Protein AF-A0A8T4EP93-F1 (afdb_monomer)

Solvent-accessible surface area (backbone atoms only — not comparable to full-atom values): 4317 Å² total; per-residue (Å²): 132,86,79,84,74,71,80,68,90,73,74,74,39,41,30,37,72,88,74,72,45,61,37,45,77,53,97,92,40,58,39,45,40,80,67,61,60,47,99,88,64,46,43,28,32,38,31,68,84,80,70,44,76,49,35,60,85,66,24,86,28,85,59,82,81,78,128

pLDDT: mean 70.72, std 18.1, range [36.5, 89.44]

Mean predicted aligned error: 9.99 Å

Foldseek 3Di:
DDPPPDPPPPDWQFADLPPRDTFDQDPNDTQKDFDQADPVGWIWIARVVVRDIDTPVRTRGDDDPDD

Sequence (67 aa):
MARLKNIDESVVYCICPKCHSARKKVNGKFTIIKRGKERNGLARFLCLKCKTWFNEQTGDAMGWYGR

Secondary structure (DSSP, 8-state):
---------S----B-TTT--B--EETTEESEEEEEE-TTSPEEEEETTT--EEETTTSS-------

Structure (mmCIF, N/CA/C/O backbone):
data_AF-A0A8T4EP93-F1
#
_entry.id   AF-A0A8T4EP93-F1
#
loop_
_atom_site.group_PDB
_atom_site.id
_atom_site.type_symbol
_atom_site.label_atom_id
_atom_site.label_alt_id
_atom_site.label_comp_id
_atom_site.label_asym_id
_atom_site.label_entity_id
_atom_site.label_seq_id
_atom_site.pdbx_PDB_ins_code
_atom_site.Cartn_x
_atom_site.Cartn_y
_atom_site.Cartn_z
_atom_site.occupancy
_atom_site.B_iso_or_equiv
_atom_site.auth_seq_id
_atom_site.auth_comp_id
_atom_site.auth_asym_id
_atom_site.auth_atom_id
_atom_site.pdbx_PDB_model_num
ATOM 1 N N . MET A 1 1 ? -31.856 10.069 -13.969 1.00 37.78 1 MET A N 1
ATOM 2 C CA . MET A 1 1 ? -30.611 9.422 -14.441 1.00 37.78 1 MET A CA 1
ATOM 3 C C . MET A 1 1 ? -29.456 9.983 -13.624 1.00 37.78 1 MET A C 1
ATOM 5 O O . MET A 1 1 ? -29.308 11.197 -13.554 1.00 37.78 1 MET A O 1
ATOM 9 N N . ALA A 1 2 ? -28.765 9.128 -12.870 1.00 41.22 2 ALA A N 1
ATOM 10 C CA . ALA A 1 2 ? -27.824 9.533 -11.829 1.00 41.22 2 ALA A CA 1
ATOM 11 C C . ALA A 1 2 ? -26.594 10.244 -12.421 1.00 41.22 2 ALA A C 1
ATOM 13 O O . ALA A 1 2 ? -25.893 9.691 -13.263 1.00 41.22 2 ALA A O 1
ATOM 14 N N . ARG A 1 3 ? -26.334 11.476 -11.963 1.00 38.19 3 ARG A N 1
ATOM 15 C CA . ARG A 1 3 ? -25.086 12.206 -12.219 1.00 38.19 3 ARG A CA 1
ATOM 16 C C . ARG A 1 3 ? -23.924 11.394 -11.641 1.00 38.19 3 ARG A C 1
ATOM 18 O 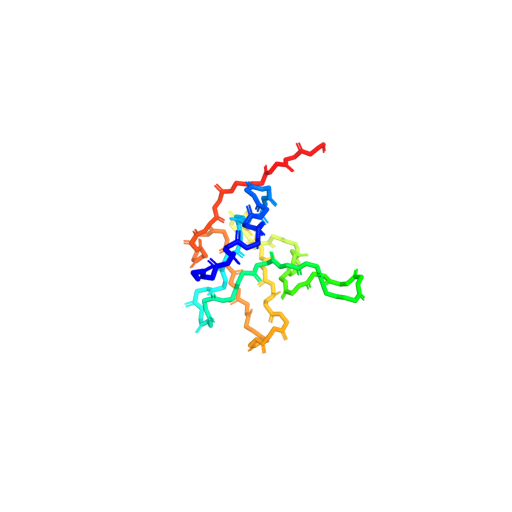O . ARG A 1 3 ? -23.743 11.381 -10.424 1.00 38.19 3 ARG A O 1
ATOM 25 N N . LEU A 1 4 ? -23.123 10.777 -12.506 1.00 47.84 4 LEU A N 1
ATOM 26 C CA . LEU A 1 4 ? -21.748 10.374 -12.207 1.00 47.84 4 LEU A CA 1
ATOM 27 C C . LEU A 1 4 ? -20.951 11.659 -11.932 1.00 47.84 4 LEU A C 1
ATOM 29 O O . LEU A 1 4 ? -20.346 12.250 -12.820 1.00 47.84 4 LEU A O 1
ATOM 33 N N . LYS A 1 5 ? -21.064 12.180 -10.705 1.00 42.34 5 LYS A N 1
ATOM 34 C CA . LYS A 1 5 ? -20.300 13.340 -10.248 1.00 42.34 5 LYS A CA 1
ATOM 35 C C . LYS A 1 5 ? -18.836 12.925 -10.161 1.00 42.34 5 LYS A C 1
ATOM 37 O O . LYS A 1 5 ? -18.491 12.161 -9.268 1.00 42.34 5 LYS A O 1
ATOM 42 N N . ASN A 1 6 ? -18.032 13.490 -11.059 1.00 44.88 6 ASN A N 1
ATOM 43 C CA . ASN A 1 6 ? -16.589 13.673 -10.928 1.00 44.88 6 ASN A CA 1
ATOM 44 C C . ASN A 1 6 ? -15.857 12.431 -10.413 1.00 44.88 6 ASN A C 1
ATOM 46 O O . ASN A 1 6 ? -15.440 12.371 -9.255 1.00 44.88 6 ASN A O 1
ATOM 50 N N . ILE A 1 7 ? -15.652 11.454 -11.298 1.00 45.50 7 ILE A N 1
ATOM 51 C CA . ILE A 1 7 ? -14.420 10.677 -11.197 1.00 45.50 7 ILE A CA 1
ATOM 52 C C . ILE A 1 7 ? -13.340 11.693 -11.542 1.00 45.50 7 ILE A C 1
ATOM 54 O O . ILE A 1 7 ? -13.159 12.041 -12.701 1.00 45.50 7 ILE A O 1
ATOM 58 N N . ASP A 1 8 ? -12.743 12.274 -10.510 1.00 41.78 8 ASP A N 1
ATOM 59 C CA . ASP A 1 8 ? -11.527 13.060 -10.617 1.00 41.78 8 ASP A CA 1
ATOM 60 C C . ASP A 1 8 ? -10.509 12.137 -11.311 1.00 41.78 8 ASP A C 1
ATOM 62 O O . ASP A 1 8 ? -9.929 11.249 -10.688 1.00 41.78 8 ASP A O 1
ATOM 66 N N . GLU A 1 9 ? -10.358 12.272 -12.634 1.00 41.78 9 GLU A N 1
ATOM 67 C CA . GLU A 1 9 ? -9.408 11.514 -13.471 1.00 41.78 9 GLU A CA 1
ATOM 68 C C . GLU A 1 9 ? -7.946 11.766 -13.047 1.00 41.78 9 GLU A C 1
ATOM 70 O O . GLU A 1 9 ? -7.001 11.186 -13.579 1.00 41.78 9 GLU A O 1
ATOM 75 N N . SER A 1 10 ? -7.751 12.601 -12.026 1.00 41.12 10 SER A N 1
ATOM 76 C CA . SER A 1 10 ? -6.487 12.892 -11.387 1.00 41.12 10 SER A CA 1
ATOM 77 C C . SER A 1 10 ? -6.313 12.055 -10.112 1.00 41.12 10 SER A C 1
ATOM 79 O O . SER A 1 10 ? -6.770 12.395 -9.026 1.00 41.12 10 SER A O 1
ATOM 81 N N . VAL A 1 11 ? -5.477 11.023 -10.229 1.00 49.16 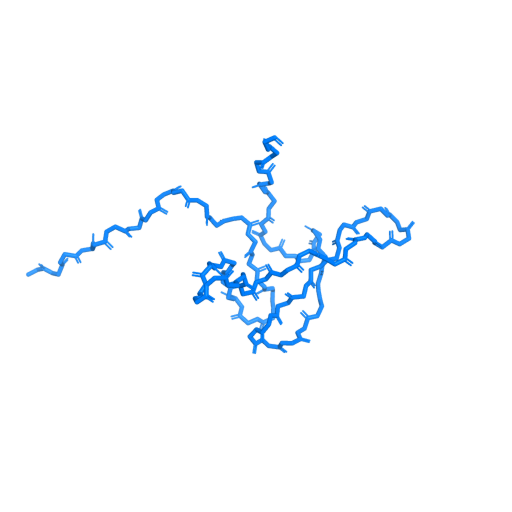11 VAL A N 1
ATOM 82 C CA . VAL A 1 11 ? -4.723 10.391 -9.129 1.00 49.16 11 VAL A CA 1
ATOM 83 C C . VAL A 1 11 ? -5.440 9.281 -8.353 1.00 49.16 11 VAL A C 1
ATOM 85 O O . VAL A 1 11 ? -5.786 9.421 -7.181 1.00 49.16 11 VAL A O 1
ATOM 88 N N . VAL A 1 12 ? -5.427 8.076 -8.928 1.00 51.47 12 VAL A N 1
ATOM 89 C CA . VAL A 1 12 ? -5.209 6.856 -8.137 1.00 51.47 12 VAL A CA 1
ATOM 90 C C . VAL A 1 12 ? -4.243 5.951 -8.888 1.00 51.47 12 VAL A C 1
ATOM 92 O O . VAL A 1 12 ? -4.653 5.201 -9.761 1.00 51.47 12 VAL A O 1
ATOM 95 N N . TYR A 1 13 ? -2.971 5.956 -8.480 1.00 61.12 13 TYR A N 1
ATOM 96 C CA . TYR A 1 13 ? -2.069 4.853 -8.805 1.00 61.12 13 TYR A CA 1
ATOM 97 C C . TYR A 1 13 ? -1.476 4.201 -7.551 1.00 61.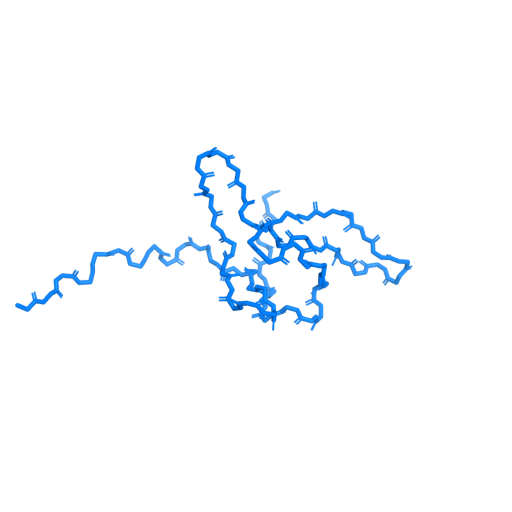12 13 TYR A C 1
ATOM 99 O O . TYR A 1 13 ? -0.286 3.928 -7.479 1.00 61.12 13 TYR A O 1
ATOM 107 N N . CYS A 1 14 ? -2.291 3.958 -6.523 1.00 72.62 14 CYS A N 1
ATOM 108 C CA . CYS A 1 14 ? -1.892 3.076 -5.425 1.00 72.62 14 CYS A CA 1
ATOM 109 C C . CYS A 1 14 ? -3.143 2.409 -4.850 1.00 72.62 14 CYS A C 1
ATOM 111 O O . CYS A 1 14 ? -3.929 3.060 -4.158 1.00 72.62 14 CYS A O 1
ATOM 113 N N . ILE A 1 15 ? -3.352 1.135 -5.182 1.00 79.81 15 ILE A N 1
ATOM 114 C CA . ILE A 1 15 ? -4.466 0.318 -4.696 1.00 79.81 15 ILE A CA 1
ATOM 115 C C . ILE A 1 15 ? -3.891 -0.729 -3.750 1.00 79.81 15 ILE A C 1
ATOM 117 O O . ILE A 1 15 ? -2.909 -1.397 -4.063 1.00 79.81 15 ILE A O 1
ATOM 121 N N . CYS A 1 16 ? -4.483 -0.857 -2.564 1.00 83.12 16 CYS A N 1
ATOM 122 C CA . CYS A 1 16 ? -4.082 -1.909 -1.643 1.00 83.12 16 CYS A CA 1
ATOM 123 C C . CYS A 1 16 ? -4.518 -3.278 -2.195 1.00 83.12 16 CYS A C 1
ATOM 125 O O . CYS A 1 16 ? -5.723 -3.489 -2.329 1.00 83.12 16 CYS A O 1
ATOM 127 N N . PRO A 1 17 ? -3.606 -4.241 -2.393 1.00 83.00 17 PRO A N 1
ATOM 128 C CA . PRO A 1 17 ? -3.942 -5.549 -2.969 1.00 83.00 17 PRO A CA 1
ATOM 129 C C . PRO A 1 17 ? -4.746 -6.456 -2.027 1.00 83.00 17 PRO A C 1
ATOM 131 O O . PRO A 1 17 ? -5.200 -7.524 -2.413 1.00 83.00 17 PRO A O 1
ATOM 134 N N . LYS A 1 18 ? -4.899 -6.073 -0.753 1.00 84.06 18 LYS A N 1
ATOM 135 C CA . LYS A 1 18 ? -5.631 -6.868 0.247 1.00 84.06 18 LYS A CA 1
ATOM 136 C C . LYS A 1 18 ? -7.079 -6.436 0.425 1.00 84.06 18 LYS A C 1
ATOM 138 O O . LYS A 1 18 ? -7.932 -7.263 0.706 1.00 84.06 18 LYS A O 1
ATOM 143 N N . CYS A 1 19 ? -7.354 -5.140 0.315 1.00 84.19 19 CYS A N 1
ATOM 144 C CA . CYS A 1 19 ? -8.692 -4.586 0.544 1.00 84.1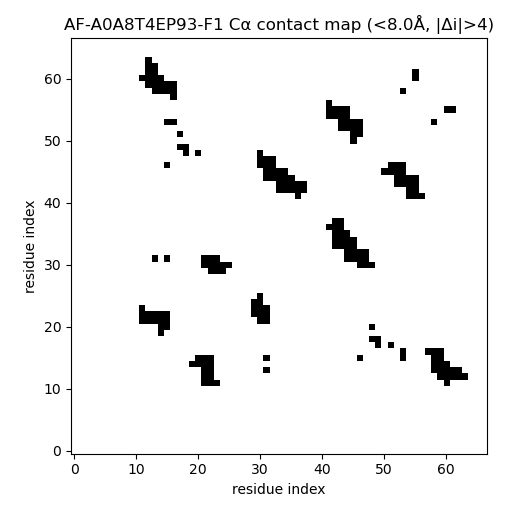9 19 CYS A CA 1
ATOM 145 C C . CYS A 1 19 ? 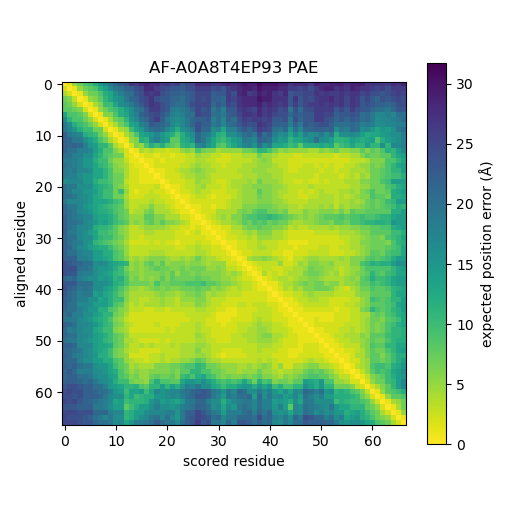-9.205 -3.749 -0.632 1.00 84.19 19 CYS A C 1
ATOM 147 O O . CYS A 1 19 ? -10.172 -3.000 -0.465 1.00 84.19 19 CYS A O 1
ATOM 149 N N . HIS A 1 20 ? -8.491 -3.797 -1.765 1.00 82.75 20 HIS A N 1
ATOM 150 C CA . HIS A 1 20 ? -8.736 -3.059 -3.011 1.00 82.75 20 HIS A CA 1
ATOM 151 C C . HIS A 1 20 ? -9.048 -1.576 -2.804 1.00 82.75 20 HIS A C 1
ATOM 153 O O . HIS A 1 20 ? -9.758 -0.934 -3.570 1.00 82.75 20 HIS A O 1
ATOM 159 N N . SER A 1 21 ? -8.533 -1.010 -1.713 1.00 81.50 21 SER A N 1
ATOM 160 C CA . SER A 1 21 ? -8.814 0.369 -1.356 1.00 81.50 21 SER A CA 1
ATOM 161 C C . SER A 1 21 ? -7.788 1.266 -2.010 1.00 81.50 21 SER A C 1
ATOM 163 O O . SER A 1 21 ? -6.587 1.088 -1.811 1.00 81.50 21 SER A O 1
ATOM 165 N N . ALA A 1 22 ? -8.285 2.237 -2.764 1.00 80.81 22 ALA A N 1
ATOM 166 C CA . ALA A 1 22 ? -7.485 3.272 -3.387 1.00 80.81 22 ALA A CA 1
ATOM 167 C C . ALA A 1 22 ? -6.830 4.200 -2.352 1.00 80.81 22 ALA A C 1
ATOM 169 O O . ALA A 1 22 ? -7.390 4.501 -1.284 1.00 80.81 22 ALA A O 1
ATOM 170 N N . ARG A 1 23 ? -5.650 4.712 -2.703 1.00 81.69 23 ARG A N 1
ATOM 171 C CA . ARG A 1 23 ? -5.026 5.846 -2.031 1.00 81.69 23 ARG A CA 1
ATOM 172 C C . ARG A 1 23 ? -5.851 7.097 -2.303 1.00 81.69 23 ARG A C 1
ATOM 174 O O . ARG A 1 23 ? -5.904 7.580 -3.421 1.00 81.69 23 ARG A O 1
ATOM 181 N N . LYS A 1 24 ? -6.443 7.645 -1.250 1.00 81.69 24 LYS A N 1
ATOM 182 C CA . LYS A 1 24 ? -7.181 8.908 -1.259 1.00 81.69 24 LYS A CA 1
ATOM 183 C C . LYS A 1 24 ? -6.801 9.734 -0.039 1.00 81.69 24 LYS A C 1
ATOM 185 O O . LYS A 1 24 ? -6.386 9.178 0.980 1.00 81.69 24 LYS A O 1
ATOM 190 N N . LYS A 1 25 ? -6.921 11.056 -0.131 1.00 79.81 25 LYS A N 1
ATOM 191 C CA . LYS A 1 25 ? -6.718 11.957 1.009 1.00 79.81 25 LYS A CA 1
ATOM 192 C C . LYS A 1 25 ? -8.050 12.122 1.742 1.00 79.81 25 LYS A C 1
ATOM 194 O O . LYS A 1 25 ? -9.026 12.558 1.149 1.00 79.81 25 LYS A O 1
ATOM 199 N N . VAL A 1 26 ? -8.095 11.747 3.016 1.00 79.25 26 VAL A N 1
ATOM 200 C CA . VAL A 1 26 ? -9.270 11.864 3.892 1.00 79.25 26 VAL A CA 1
ATOM 201 C C . VAL A 1 26 ? -8.836 12.613 5.144 1.00 79.25 26 VAL A C 1
ATOM 203 O O . VAL A 1 26 ? -7.853 12.226 5.775 1.00 79.25 26 VAL A O 1
ATOM 206 N N . ASN A 1 27 ? -9.528 13.699 5.495 1.00 81.88 27 ASN A N 1
ATOM 207 C CA . ASN A 1 27 ? -9.226 14.520 6.679 1.00 81.88 27 ASN A CA 1
ATOM 208 C C . ASN A 1 27 ? -7.737 14.910 6.780 1.00 81.88 27 ASN A C 1
ATOM 210 O O . ASN A 1 27 ? -7.105 14.777 7.825 1.00 81.88 27 ASN A O 1
ATOM 214 N N . GLY A 1 28 ? -7.135 15.303 5.654 1.00 79.44 28 GLY A N 1
ATOM 215 C CA . GLY A 1 28 ? -5.724 15.698 5.595 1.00 79.44 28 GLY A CA 1
ATOM 216 C C . GLY A 1 28 ? -4.706 14.549 5.543 1.00 79.44 28 GLY A C 1
ATOM 217 O O . GLY A 1 28 ? -3.544 14.811 5.242 1.00 79.44 28 GLY A O 1
ATOM 218 N N . LYS A 1 29 ? -5.107 13.286 5.750 1.00 82.31 29 LYS A N 1
ATOM 219 C CA . LYS A 1 29 ? -4.215 12.110 5.743 1.00 82.31 29 LYS A CA 1
ATOM 220 C C . LYS A 1 29 ? -4.473 11.215 4.530 1.00 82.31 29 LYS A C 1
ATOM 222 O O . LYS A 1 29 ? -5.611 11.034 4.111 1.00 82.31 29 LYS A O 1
ATOM 227 N N . P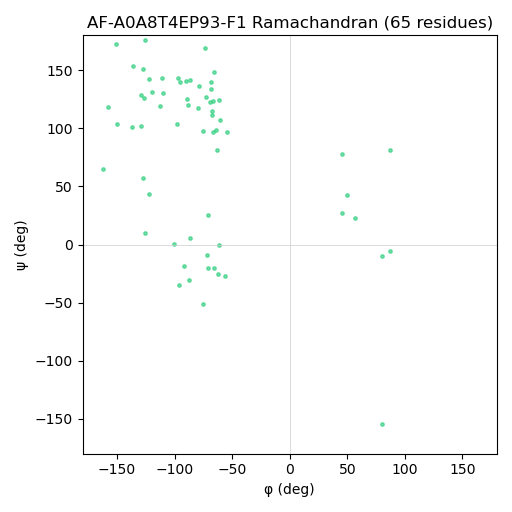HE A 1 30 ? -3.425 10.622 3.960 1.00 84.50 30 PHE A N 1
ATOM 228 C CA . PHE A 1 30 ? -3.589 9.624 2.897 1.00 84.50 30 PHE A CA 1
ATOM 229 C C . PHE A 1 30 ? -3.980 8.263 3.481 1.00 84.50 30 PHE A C 1
ATOM 231 O O . PHE A 1 30 ? -3.367 7.809 4.444 1.00 84.50 30 PHE A O 1
ATOM 238 N N . THR A 1 31 ? -4.948 7.580 2.864 1.00 86.69 31 THR A N 1
ATOM 239 C CA . THR A 1 31 ? -5.344 6.205 3.232 1.00 86.69 31 THR A CA 1
ATOM 240 C C . THR A 1 31 ? -4.245 5.180 2.973 1.00 86.69 31 THR A C 1
ATOM 242 O O . THR A 1 31 ? -4.264 4.107 3.571 1.00 86.69 31 THR A O 1
ATOM 245 N N . ILE A 1 32 ? -3.284 5.504 2.105 1.00 86.62 32 ILE A N 1
ATOM 246 C CA . ILE A 1 32 ? -2.081 4.713 1.862 1.00 86.62 32 ILE A CA 1
ATOM 247 C C . ILE A 1 32 ? -0.863 5.624 1.969 1.00 86.62 32 ILE A C 1
ATOM 249 O O . ILE A 1 32 ? -0.808 6.680 1.332 1.00 86.62 32 ILE A O 1
ATOM 253 N N . ILE A 1 33 ? 0.109 5.211 2.779 1.00 86.56 33 ILE A N 1
ATOM 254 C CA . ILE A 1 33 ? 1.298 6.000 3.106 1.00 86.56 33 ILE A CA 1
ATOM 255 C C . ILE A 1 33 ? 2.546 5.241 2.662 1.00 86.56 33 ILE A C 1
ATOM 257 O O . ILE A 1 33 ? 2.711 4.075 3.011 1.00 86.56 33 ILE A O 1
ATOM 261 N N . LYS A 1 34 ? 3.450 5.919 1.945 1.00 85.25 34 LYS A N 1
ATOM 262 C CA . LYS A 1 34 ? 4.799 5.415 1.659 1.00 85.25 34 LYS A CA 1
ATOM 263 C C . LYS A 1 34 ? 5.650 5.475 2.923 1.00 85.25 34 LYS A C 1
ATOM 265 O O . LYS A 1 34 ? 5.751 6.517 3.562 1.00 85.25 34 LYS A O 1
ATOM 270 N N . ARG A 1 35 ? 6.253 4.352 3.286 1.00 85.94 35 ARG A N 1
ATOM 271 C CA . ARG A 1 35 ? 6.995 4.140 4.533 1.00 85.94 35 ARG A CA 1
ATOM 272 C C . ARG A 1 35 ? 8.386 3.587 4.214 1.00 85.94 35 ARG A C 1
ATOM 274 O O . ARG A 1 35 ? 8.769 2.515 4.668 1.00 85.94 35 ARG A O 1
ATOM 281 N N . GLY A 1 36 ? 9.126 4.342 3.405 1.00 82.81 36 GLY A N 1
ATOM 282 C CA . GLY A 1 36 ? 10.493 4.006 3.008 1.00 82.81 36 GLY A CA 1
ATOM 283 C C . GLY A 1 36 ? 10.578 2.972 1.883 1.00 82.81 36 GLY A C 1
ATOM 284 O O . GLY A 1 36 ? 9.665 2.858 1.058 1.00 82.81 36 GLY A O 1
ATOM 285 N N . LYS A 1 37 ? 11.710 2.262 1.845 1.00 82.81 37 LYS A N 1
ATOM 286 C CA . LYS A 1 37 ? 12.047 1.220 0.869 1.00 82.81 37 LYS A CA 1
ATOM 287 C C . LYS A 1 37 ? 12.462 -0.074 1.581 1.00 82.81 37 LYS A C 1
ATOM 289 O O . LYS A 1 37 ? 12.961 -0.034 2.702 1.00 82.81 37 LYS A O 1
ATOM 294 N N . GLU A 1 38 ? 12.221 -1.208 0.941 1.00 79.75 38 GLU A N 1
ATOM 295 C CA . GLU A 1 38 ? 12.748 -2.524 1.296 1.00 79.75 38 GLU A CA 1
ATOM 296 C C . GLU A 1 38 ? 14.238 -2.628 0.933 1.00 79.75 38 GLU A C 1
ATOM 298 O O . GLU A 1 38 ? 14.788 -1.782 0.225 1.00 79.75 38 GLU A O 1
ATOM 303 N N . ARG A 1 39 ? 14.905 -3.693 1.398 1.00 81.06 39 ARG A N 1
ATOM 304 C CA . ARG A 1 39 ? 16.340 -3.931 1.149 1.00 81.06 39 ARG A CA 1
ATOM 305 C C . ARG A 1 39 ? 16.672 -4.110 -0.341 1.00 81.06 39 ARG A C 1
ATOM 307 O O . ARG A 1 39 ? 17.789 -3.830 -0.749 1.00 81.06 39 ARG A O 1
ATOM 314 N N . ASN A 1 40 ? 15.698 -4.543 -1.139 1.00 81.69 40 ASN A N 1
ATOM 315 C CA . ASN A 1 40 ? 15.780 -4.679 -2.597 1.00 81.69 40 ASN A CA 1
ATOM 316 C C . ASN A 1 40 ? 15.425 -3.380 -3.354 1.00 81.69 40 ASN A C 1
ATOM 318 O O . ASN A 1 40 ? 15.326 -3.393 -4.576 1.00 81.69 40 ASN A O 1
ATOM 322 N N . GLY A 1 41 ? 15.201 -2.268 -2.647 1.00 81.50 41 GLY A N 1
ATOM 323 C CA . GLY A 1 41 ? 14.900 -0.969 -3.248 1.00 81.50 41 GLY A CA 1
ATOM 324 C C . GLY A 1 41 ? 13.420 -0.705 -3.541 1.00 81.50 41 GLY A C 1
ATOM 325 O O . GLY A 1 41 ? 13.094 0.435 -3.880 1.00 81.50 41 GLY A O 1
ATOM 326 N N . LEU A 1 42 ? 12.527 -1.683 -3.351 1.00 81.69 42 LEU A N 1
ATOM 327 C CA . LEU A 1 42 ? 11.085 -1.509 -3.555 1.00 81.69 42 LEU A CA 1
ATOM 328 C C . LEU A 1 42 ? 10.490 -0.584 -2.498 1.00 81.69 42 LEU A C 1
ATOM 330 O O . LEU A 1 42 ? 10.747 -0.758 -1.308 1.00 81.69 42 LEU A O 1
ATOM 334 N N . ALA A 1 43 ? 9.660 0.386 -2.876 1.00 82.81 43 ALA A N 1
ATOM 335 C CA . ALA A 1 43 ? 8.977 1.184 -1.865 1.00 82.81 43 ALA A CA 1
ATOM 336 C C . ALA A 1 43 ? 7.943 0.362 -1.093 1.00 82.81 43 ALA A C 1
ATOM 338 O O . ALA A 1 43 ? 7.179 -0.422 -1.657 1.00 82.81 43 ALA A O 1
ATOM 339 N N . ARG A 1 44 ? 7.889 0.610 0.218 1.00 85.56 44 ARG A N 1
ATOM 340 C CA . ARG A 1 44 ? 6.879 0.041 1.110 1.00 85.56 44 ARG A CA 1
ATOM 341 C C . ARG A 1 44 ? 5.722 0.998 1.285 1.00 85.56 44 ARG A C 1
ATOM 343 O O . ARG A 1 44 ? 5.911 2.194 1.525 1.00 85.56 44 ARG A O 1
ATOM 350 N N . PHE A 1 45 ? 4.528 0.436 1.299 1.00 87.56 45 PHE A N 1
ATOM 351 C CA . PHE A 1 45 ? 3.281 1.128 1.552 1.00 87.56 45 PHE A CA 1
ATOM 352 C C . PHE A 1 45 ? 2.553 0.506 2.731 1.00 87.56 45 PHE A C 1
ATOM 354 O O . PHE A 1 45 ? 2.539 -0.710 2.908 1.00 87.56 45 PHE A O 1
ATOM 361 N N . LEU A 1 46 ? 1.919 1.362 3.524 1.00 87.69 46 LEU A N 1
ATOM 362 C CA . LEU A 1 46 ? 0.988 0.971 4.569 1.00 87.69 46 LEU A CA 1
ATOM 363 C C . LEU A 1 46 ? -0.410 1.435 4.176 1.00 87.69 46 LEU A C 1
ATOM 365 O O . LEU A 1 46 ? -0.649 2.640 4.053 1.00 87.69 46 LEU A O 1
ATOM 369 N N . CYS A 1 47 ? -1.341 0.495 4.026 1.00 88.38 47 CYS A N 1
ATOM 370 C CA . CYS A 1 47 ? -2.757 0.821 3.940 1.00 88.38 47 CYS A CA 1
ATOM 371 C C . CYS A 1 47 ? -3.300 1.074 5.348 1.00 88.38 47 CYS A C 1
ATOM 373 O O . CYS A 1 47 ? -3.330 0.167 6.171 1.00 88.38 47 CYS A O 1
ATOM 375 N N . LEU A 1 48 ? -3.783 2.281 5.633 1.00 88.25 48 LEU A N 1
ATOM 376 C CA . LEU A 1 48 ? -4.388 2.605 6.927 1.00 88.25 48 LEU A CA 1
ATOM 377 C C . LEU A 1 48 ? -5.758 1.949 7.137 1.00 88.25 48 LEU A C 1
ATOM 379 O O . LEU A 1 48 ? -6.195 1.827 8.277 1.00 88.25 48 LE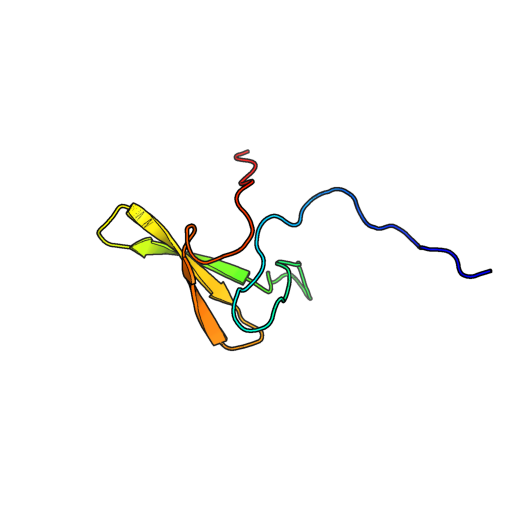U A O 1
ATOM 383 N N . LYS A 1 49 ? -6.433 1.525 6.061 1.00 87.19 49 LYS A N 1
ATOM 384 C CA . LYS A 1 49 ? -7.769 0.922 6.139 1.00 87.19 49 LYS A CA 1
ATOM 385 C C . LYS A 1 49 ? -7.718 -0.516 6.658 1.00 87.19 49 LYS A C 1
ATOM 387 O O . LYS A 1 49 ? -8.420 -0.840 7.605 1.00 87.19 49 LYS A O 1
ATOM 392 N N . CYS A 1 50 ? -6.873 -1.361 6.064 1.00 86.94 50 CYS A N 1
ATOM 393 C CA . CYS A 1 50 ? -6.688 -2.754 6.491 1.00 86.94 50 CYS A CA 1
ATOM 394 C C . CYS A 1 50 ? -5.429 -2.970 7.346 1.00 86.94 50 CYS A C 1
ATOM 396 O O . CYS A 1 50 ? -5.146 -4.094 7.746 1.00 86.94 50 CYS A O 1
ATOM 398 N N . LYS A 1 51 ? -4.659 -1.903 7.613 1.00 89.44 51 LYS A N 1
ATOM 399 C CA . LYS A 1 51 ? -3.394 -1.918 8.373 1.00 89.44 51 LYS A CA 1
ATOM 400 C C . LYS A 1 51 ? -2.337 -2.870 7.798 1.00 89.44 51 LYS A C 1
ATOM 402 O O . LYS A 1 51 ? -1.424 -3.283 8.505 1.00 89.44 51 LYS A O 1
ATOM 407 N N . THR A 1 52 ? -2.443 -3.208 6.513 1.00 85.62 52 THR A N 1
ATOM 408 C CA . THR A 1 52 ? -1.528 -4.141 5.850 1.00 85.62 52 THR A CA 1
ATOM 409 C C . THR A 1 52 ? -0.427 -3.410 5.098 1.00 85.62 52 THR A C 1
ATOM 411 O O . THR A 1 52 ? -0.653 -2.364 4.478 1.00 85.62 52 THR A O 1
ATOM 414 N N . TRP A 1 53 ? 0.759 -4.007 5.142 1.00 86.19 53 TRP A N 1
ATOM 415 C CA . TRP A 1 53 ? 1.914 -3.596 4.365 1.00 86.19 53 TRP A CA 1
ATOM 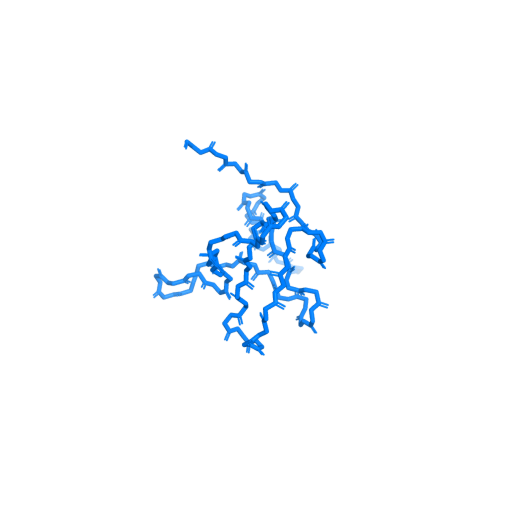416 C C . TRP A 1 53 ? 1.905 -4.256 2.992 1.00 86.19 53 TRP A C 1
ATOM 418 O O . TRP A 1 53 ? 1.545 -5.423 2.862 1.00 86.19 53 TRP A O 1
ATOM 428 N N . PHE A 1 54 ? 2.315 -3.507 1.981 1.00 85.06 54 PHE A N 1
ATOM 429 C CA . PHE A 1 54 ? 2.538 -4.006 0.629 1.00 85.06 54 PHE A CA 1
ATOM 430 C C . PHE A 1 54 ? 3.628 -3.169 -0.043 1.00 85.06 54 PHE A C 1
ATOM 432 O O . PHE A 1 54 ? 4.091 -2.179 0.527 1.00 85.06 54 PHE A O 1
ATOM 439 N N . ASN A 1 55 ? 4.069 -3.571 -1.226 1.00 83.62 55 ASN A N 1
ATOM 440 C CA . ASN A 1 55 ? 5.123 -2.891 -1.971 1.00 83.62 55 ASN A CA 1
ATOM 441 C C . ASN A 1 55 ? 4.673 -2.534 -3.395 1.00 83.62 55 ASN A C 1
ATOM 443 O O . ASN A 1 55 ? 3.564 -2.861 -3.814 1.00 83.62 55 ASN A O 1
ATOM 447 N N . GLU A 1 56 ? 5.544 -1.836 -4.118 1.00 72.44 56 GLU A N 1
ATOM 448 C CA . GLU A 1 56 ? 5.347 -1.390 -5.508 1.00 72.44 56 GLU A CA 1
ATOM 449 C C . GLU A 1 56 ? 5.039 -2.519 -6.498 1.00 72.44 56 GLU A C 1
ATOM 451 O O . GLU A 1 56 ? 4.375 -2.274 -7.496 1.00 72.44 56 GLU A O 1
ATOM 456 N N . GLN A 1 57 ? 5.493 -3.745 -6.225 1.00 74.25 57 GLN A N 1
ATOM 457 C CA . GLN A 1 57 ? 5.251 -4.909 -7.086 1.00 74.25 57 GLN A CA 1
ATOM 458 C C . GLN A 1 57 ? 3.940 -5.627 -6.769 1.00 74.25 57 GLN A C 1
ATOM 460 O O . GLN A 1 57 ? 3.351 -6.255 -7.638 1.00 74.25 57 GLN A O 1
ATOM 465 N N . THR A 1 58 ? 3.511 -5.583 -5.509 1.00 70.44 58 THR A N 1
ATOM 466 C CA . THR A 1 58 ? 2.323 -6.305 -5.037 1.00 70.44 58 THR A CA 1
ATOM 467 C C . THR A 1 58 ? 1.054 -5.470 -5.118 1.00 70.44 58 THR A C 1
ATOM 469 O O . THR A 1 58 ? -0.026 -6.040 -5.054 1.00 70.44 58 THR A O 1
ATOM 472 N N . GLY A 1 59 ? 1.154 -4.141 -5.215 1.00 61.72 59 GLY A N 1
ATOM 473 C CA . GLY A 1 59 ? 0.005 -3.261 -5.426 1.00 61.72 59 GLY A CA 1
ATOM 474 C C . GLY A 1 59 ? -0.274 -3.019 -6.909 1.00 61.72 59 GLY A C 1
ATOM 475 O O . GLY A 1 59 ? 0.652 -2.783 -7.675 1.00 61.72 59 GLY A O 1
ATOM 476 N N . ASP A 1 60 ? -1.553 -2.985 -7.286 1.00 56.44 60 ASP A N 1
ATOM 477 C CA . ASP A 1 60 ? -2.040 -2.839 -8.674 1.00 56.44 60 ASP A CA 1
ATOM 478 C C . ASP A 1 60 ? -1.839 -1.457 -9.303 1.00 56.44 60 ASP A C 1
ATOM 480 O O . ASP A 1 60 ? -2.603 -1.027 -10.167 1.00 56.44 60 ASP A O 1
ATOM 484 N N . ALA A 1 61 ? -0.854 -0.686 -8.856 1.00 47.47 61 ALA A N 1
ATOM 485 C CA . ALA A 1 61 ? -0.740 0.649 -9.382 1.00 47.47 61 ALA A CA 1
ATOM 486 C C . ALA A 1 61 ? 0.649 1.259 -9.236 1.00 47.47 61 ALA A C 1
ATOM 488 O O . ALA A 1 61 ? 1.151 1.493 -8.136 1.00 47.47 61 ALA A O 1
ATOM 489 N N . MET A 1 62 ? 1.238 1.552 -10.391 1.00 52.06 62 MET A N 1
ATOM 490 C CA . MET A 1 62 ? 2.507 2.245 -10.521 1.00 52.06 62 MET A CA 1
ATOM 491 C C . MET A 1 62 ? 2.326 3.402 -11.499 1.00 52.06 62 MET A C 1
ATOM 493 O O . MET A 1 62 ? 2.286 3.232 -12.710 1.00 52.06 62 MET A O 1
ATOM 497 N N . GLY A 1 63 ? 2.203 4.591 -10.918 1.00 45.41 63 GLY A N 1
ATOM 498 C CA . GLY A 1 63 ? 2.157 5.883 -11.589 1.00 45.41 63 GLY A CA 1
ATOM 499 C C . GLY A 1 63 ? 2.461 6.959 -10.554 1.00 45.41 63 GLY A C 1
ATOM 500 O O . GLY A 1 63 ? 1.589 7.726 -10.148 1.00 45.41 63 GLY A O 1
ATOM 501 N N . TRP A 1 64 ? 3.684 6.948 -10.020 1.00 51.56 64 TRP A N 1
ATOM 502 C CA . TRP A 1 64 ? 4.160 8.014 -9.144 1.00 5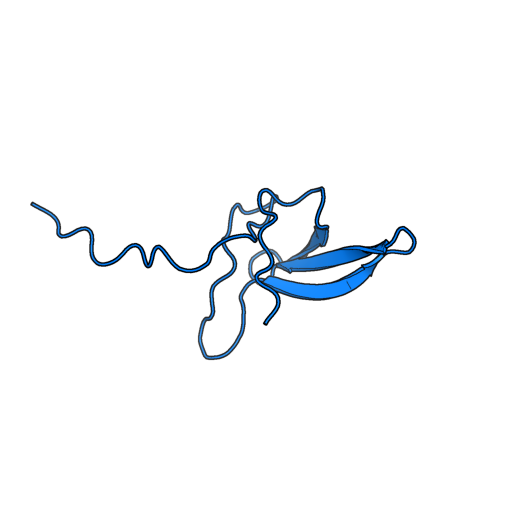1.56 64 TRP A CA 1
ATOM 503 C C . TRP A 1 64 ? 4.485 9.221 -10.017 1.00 51.56 64 TRP A C 1
ATOM 505 O O . TRP A 1 64 ? 5.571 9.291 -10.581 1.00 51.56 64 TRP A O 1
ATOM 515 N N . TYR A 1 65 ? 3.561 10.178 -10.122 1.00 37.62 65 TYR A N 1
ATOM 516 C CA . TYR A 1 65 ? 3.933 11.518 -10.568 1.00 37.62 65 TYR A CA 1
ATOM 517 C C . TYR A 1 65 ? 4.879 12.103 -9.517 1.00 37.62 65 TYR A C 1
ATOM 519 O O . TYR A 1 65 ? 4.455 12.550 -8.448 1.00 37.62 65 TYR A O 1
ATOM 527 N N . GLY A 1 66 ? 6.179 12.014 -9.800 1.00 38.91 66 GLY A N 1
ATOM 528 C CA . GLY A 1 66 ? 7.172 12.877 -9.186 1.00 38.91 66 GLY A CA 1
ATOM 529 C C . GLY A 1 66 ? 6.835 14.310 -9.577 1.00 38.91 66 GLY A C 1
ATOM 530 O O . GLY A 1 66 ? 6.663 14.603 -10.758 1.00 38.91 66 GLY A O 1
ATOM 531 N N . ARG A 1 67 ? 6.664 15.169 -8.578 1.00 36.50 67 ARG A N 1
ATOM 532 C CA . ARG A 1 67 ? 6.885 16.600 -8.754 1.00 36.50 67 ARG A CA 1
ATOM 533 C C . ARG A 1 67 ? 8.319 16.883 -8.364 1.00 36.50 67 ARG A C 1
ATOM 535 O O . ARG A 1 67 ? 8.749 16.271 -7.358 1.00 36.50 67 ARG A O 1
#

Nearest PDB structures (foldseek):
  3fdr-assembly1_A  TM=5.347E-01  e=9.298E-01  Homo sapiens
  8rpp-assembly1_A  TM=5.032E-01  e=2.223E+00  Homo sapiens
  3nth-assembly1_A  TM=4.029E-01  e=2.366E+00  Drosophila melanogaster

Radius of gyration: 13.24 Å; Cα contacts (8 Å, |Δi|>4): 104; chains: 1; bounding box: 47×24×23 Å